Protein AF-A0AA37VAL2-F1 (afdb_monomer)

InterPro domains:
  IPR007527 Zinc finger, SWIM-type [PF04434] (64-97)
  IPR007527 Zinc finger, SWIM-type [PS50966] (55-99)

Nearest PDB structures (foldseek):
  1ei5-assembly1_A  TM=6.709E-01  e=1.777E+00  Brucella anthropi
  4yom-assembly1_A  TM=5.674E-01  e=4.229E+00  Mus musculus
  3v47-assembly1_D  TM=2.451E-01  e=4.229E+00  Salmonella enterica subsp. enterica serovar Dublin

Secondary structure (DSSP, 8-state):
---TTTTS--PPPPTT-----------TTTTT---HHHHHHHTT-EEEEEETTEEEEESSSS-EEEE---SS--EE-SHHHHHH-S--HHHHHHHHHHT-HHHHHHHHHHHHHHHHHHHHHHHHH------

Structure (mmCIF, N/CA/C/O backbone):
data_AF-A0AA37VAL2-F1
#
_entry.id   AF-A0AA37VAL2-F1
#
loop_
_atom_site.group_PDB
_atom_site.id
_atom_site.type_symbol
_atom_site.label_atom_id
_atom_site.label_alt_id
_atom_site.label_comp_id
_atom_site.label_asym_id
_atom_site.label_entity_id
_atom_site.label_seq_id
_atom_site.pdbx_PDB_ins_code
_atom_site.Cartn_x
_atom_site.Cartn_y
_atom_site.Cartn_z
_atom_site.occupancy
_atom_site.B_iso_or_equiv
_atom_site.auth_seq_id
_atom_site.auth_comp_id
_atom_site.auth_asym_id
_atom_site.auth_atom_id
_atom_site.pdbx_PDB_model_num
ATOM 1 N N . MET A 1 1 ? -0.138 -14.501 -26.456 1.00 39.62 1 MET A N 1
ATOM 2 C CA . MET A 1 1 ? 1.243 -13.981 -26.524 1.00 39.62 1 MET A CA 1
ATOM 3 C C . MET A 1 1 ? 1.723 -13.849 -25.088 1.00 39.62 1 MET A C 1
ATOM 5 O O . MET A 1 1 ? 1.091 -13.123 -24.339 1.00 39.62 1 MET A O 1
ATOM 9 N N . MET A 1 2 ? 2.697 -14.660 -24.666 1.00 33.19 2 MET A N 1
ATOM 10 C CA . MET A 1 2 ? 3.190 -14.695 -23.281 1.00 33.19 2 MET A CA 1
ATOM 11 C C . MET A 1 2 ? 4.237 -13.595 -23.064 1.00 33.19 2 MET A C 1
ATOM 13 O O . MET A 1 2 ? 5.170 -13.458 -23.852 1.00 33.19 2 MET A O 1
ATOM 17 N N . ASN A 1 3 ? 4.059 -12.798 -22.013 1.00 37.19 3 ASN A N 1
ATOM 18 C CA . ASN A 1 3 ? 4.840 -11.591 -21.749 1.00 37.19 3 ASN A CA 1
ATOM 19 C C . ASN A 1 3 ? 6.241 -11.989 -21.249 1.00 37.19 3 ASN A C 1
ATOM 21 O O . ASN A 1 3 ? 6.364 -12.723 -20.267 1.00 37.19 3 ASN A O 1
ATOM 25 N N . ALA A 1 4 ? 7.296 -11.480 -21.893 1.00 45.12 4 ALA A N 1
ATOM 26 C CA . ALA A 1 4 ? 8.704 -11.868 -21.712 1.00 45.12 4 ALA A CA 1
ATOM 27 C C . ALA A 1 4 ? 9.305 -11.661 -20.298 1.00 45.12 4 ALA A C 1
ATOM 29 O O . ALA A 1 4 ? 10.483 -11.929 -20.082 1.00 45.12 4 ALA A O 1
ATOM 30 N N . TRP A 1 5 ? 8.523 -11.209 -19.315 1.00 50.88 5 TRP A N 1
ATOM 31 C CA . TRP A 1 5 ? 8.967 -10.989 -17.932 1.00 50.88 5 TRP A CA 1
ATOM 32 C C . TRP A 1 5 ? 8.672 -12.171 -16.995 1.00 50.88 5 TRP A C 1
ATOM 34 O O . TRP A 1 5 ? 9.200 -12.208 -15.885 1.00 50.88 5 TRP A O 1
ATOM 44 N N . MET A 1 6 ? 7.877 -13.155 -17.442 1.00 48.03 6 MET A N 1
ATOM 45 C CA . MET A 1 6 ? 7.504 -14.347 -16.660 1.00 48.03 6 MET A CA 1
ATOM 46 C C . MET A 1 6 ? 8.615 -15.410 -16.559 1.00 48.03 6 MET A C 1
ATOM 48 O O . MET A 1 6 ? 8.458 -16.365 -15.809 1.00 48.03 6 MET A O 1
ATOM 52 N N . ASN A 1 7 ? 9.729 -15.259 -17.288 1.00 43.66 7 ASN A N 1
ATOM 53 C CA . ASN A 1 7 ? 10.746 -16.309 -17.451 1.00 43.66 7 ASN A CA 1
ATOM 54 C C . ASN A 1 7 ? 12.110 -15.974 -16.815 1.00 43.66 7 ASN A C 1
ATOM 56 O O . ASN A 1 7 ? 13.157 -16.376 -17.317 1.00 43.66 7 ASN A O 1
ATOM 60 N N . VAL A 1 8 ? 12.112 -15.213 -15.716 1.00 47.94 8 VAL A N 1
ATOM 61 C CA . VAL A 1 8 ? 13.325 -14.970 -14.916 1.00 47.94 8 VAL A CA 1
ATOM 62 C C . VAL A 1 8 ? 13.345 -15.980 -13.763 1.00 47.94 8 VAL A C 1
ATOM 64 O O . VAL A 1 8 ? 12.338 -16.071 -13.059 1.00 47.94 8 VAL A O 1
ATOM 67 N N . PRO A 1 9 ? 14.438 -16.739 -13.550 1.00 37.91 9 PRO A N 1
ATOM 68 C CA . PRO A 1 9 ? 14.498 -17.732 -12.483 1.00 37.91 9 PRO A CA 1
ATOM 69 C C . PRO A 1 9 ? 14.228 -17.085 -11.118 1.00 37.91 9 PRO A C 1
ATOM 71 O O . PRO A 1 9 ? 14.918 -16.155 -10.699 1.00 37.91 9 PRO A O 1
ATOM 74 N N . VAL A 1 10 ? 13.195 -17.587 -10.439 1.00 49.62 10 VAL A N 1
ATOM 75 C CA . VAL A 1 10 ? 12.811 -17.215 -9.073 1.00 49.62 10 VAL A CA 1
ATOM 76 C C . VAL A 1 10 ? 13.814 -17.865 -8.125 1.00 49.62 10 VAL A C 1
ATOM 78 O O . VAL A 1 10 ? 13.709 -19.052 -7.819 1.00 49.62 10 VAL A O 1
ATOM 81 N N . LEU A 1 11 ? 14.821 -17.111 -7.688 1.00 43.94 11 LEU A N 1
ATOM 82 C CA . LEU A 1 11 ? 15.683 -17.550 -6.593 1.00 43.94 11 LEU A CA 1
ATOM 83 C C . LEU A 1 11 ? 14.933 -17.352 -5.267 1.00 43.94 11 LEU A C 1
ATOM 85 O O . LEU A 1 11 ? 14.380 -16.270 -5.046 1.00 43.94 11 LEU A O 1
ATOM 89 N N . PRO A 1 12 ? 14.889 -18.364 -4.382 1.00 38.91 12 PRO A N 1
ATOM 90 C CA . PRO A 1 12 ? 14.235 -18.223 -3.090 1.00 38.91 12 PRO A CA 1
ATOM 91 C C . PRO A 1 12 ? 14.947 -17.151 -2.247 1.00 38.91 12 PRO A C 1
ATOM 93 O O . PRO A 1 12 ? 16.178 -17.056 -2.288 1.00 38.91 12 PRO A O 1
ATOM 96 N N . PRO A 1 13 ? 14.207 -16.342 -1.467 1.00 50.84 13 PRO A N 1
ATOM 97 C CA . PRO A 1 13 ? 14.823 -15.396 -0.550 1.00 50.84 13 PRO A CA 1
ATOM 98 C C . PRO A 1 13 ? 15.615 -16.153 0.523 1.00 50.84 13 PRO A C 1
ATOM 100 O O . PRO A 1 13 ? 15.100 -17.080 1.150 1.00 50.84 13 PRO A O 1
ATOM 103 N N . VAL A 1 14 ? 16.860 -15.739 0.761 1.00 47.88 14 VAL A N 1
ATOM 104 C CA . VAL A 1 14 ? 17.640 -16.185 1.922 1.00 47.88 14 VAL A CA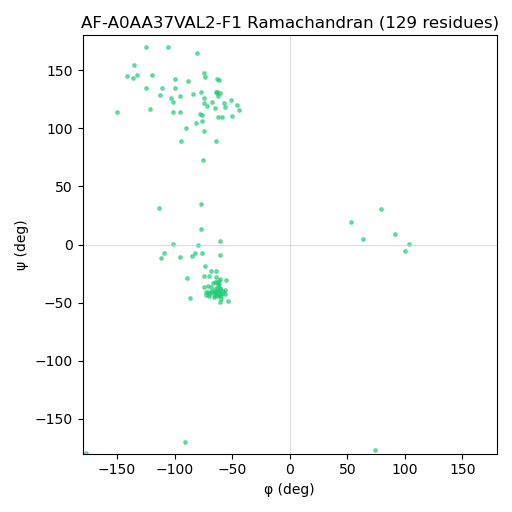 1
ATOM 105 C C . VAL A 1 14 ? 17.001 -15.625 3.203 1.00 47.88 14 VAL A C 1
ATOM 107 O O . VAL A 1 14 ? 16.833 -14.406 3.315 1.00 47.88 14 VAL A O 1
ATOM 110 N N . PRO A 1 15 ? 16.614 -16.472 4.176 1.00 40.22 15 PRO A N 1
ATOM 111 C CA . PRO A 1 15 ? 16.081 -16.000 5.449 1.00 40.22 15 PRO A CA 1
ATOM 112 C C . PRO A 1 15 ? 17.130 -15.171 6.203 1.00 40.22 15 PRO A C 1
ATOM 114 O O . PRO A 1 15 ? 18.246 -15.637 6.415 1.00 40.22 15 PRO A O 1
ATOM 117 N N . GLY A 1 16 ? 16.765 -13.961 6.636 1.00 41.00 16 GLY A N 1
ATOM 118 C CA . GLY A 1 16 ? 17.594 -13.136 7.528 1.00 41.00 16 GLY A CA 1
ATOM 119 C C . GLY A 1 16 ? 18.339 -11.969 6.876 1.00 41.00 16 GLY A C 1
ATOM 120 O O . GLY A 1 16 ? 19.019 -11.230 7.583 1.00 41.00 16 GLY A O 1
ATOM 121 N N . GLU A 1 17 ? 18.198 -11.747 5.567 1.00 40.88 17 GLU A N 1
ATOM 122 C CA . GLU A 1 17 ? 18.870 -10.631 4.900 1.00 40.88 17 GLU A CA 1
ATOM 123 C C . GLU A 1 1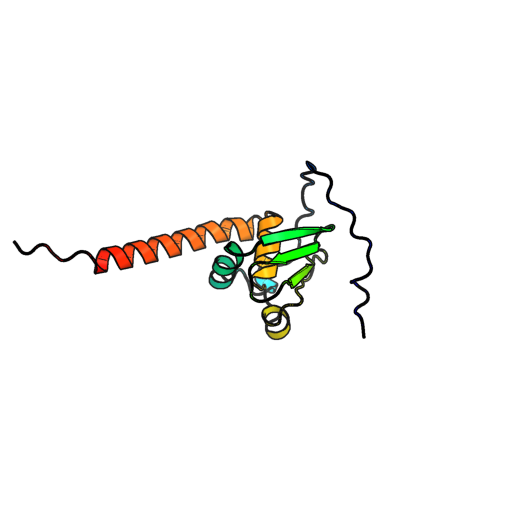7 ? 17.966 -9.390 4.808 1.00 40.88 17 GLU A C 1
ATOM 125 O O . GLU A 1 17 ? 17.250 -9.173 3.830 1.00 40.88 17 GLU A O 1
ATOM 130 N N . THR A 1 18 ? 18.005 -8.538 5.835 1.00 45.66 18 THR A N 1
ATOM 131 C CA . THR A 1 18 ? 17.463 -7.173 5.761 1.00 45.66 18 THR A CA 1
ATOM 132 C C . THR A 1 18 ? 18.430 -6.310 4.948 1.00 45.66 18 THR A C 1
ATOM 134 O O . THR A 1 18 ? 19.178 -5.499 5.491 1.00 45.66 18 THR A O 1
ATOM 137 N N . ARG A 1 19 ? 18.483 -6.508 3.627 1.00 48.19 19 ARG A N 1
ATOM 138 C CA . ARG A 1 19 ? 19.196 -5.570 2.751 1.00 48.19 19 ARG A CA 1
ATOM 139 C C . ARG A 1 19 ? 18.382 -4.287 2.675 1.00 48.19 19 ARG A C 1
ATOM 141 O O . ARG A 1 19 ? 17.232 -4.313 2.247 1.00 48.19 19 ARG A O 1
ATOM 148 N N . ALA A 1 20 ? 19.000 -3.191 3.113 1.00 41.25 20 ALA A N 1
ATOM 149 C CA . ALA A 1 20 ? 18.494 -1.843 2.921 1.00 41.25 20 ALA A CA 1
ATOM 150 C C . ALA A 1 20 ? 18.037 -1.689 1.468 1.00 41.25 20 ALA A C 1
ATOM 152 O O . ALA A 1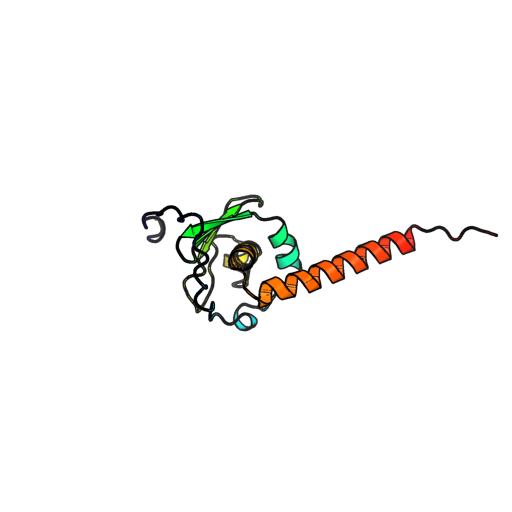 20 ? 18.804 -1.905 0.526 1.00 41.25 20 ALA A O 1
ATOM 153 N N . VAL A 1 21 ? 16.757 -1.388 1.312 1.00 46.00 21 VAL A N 1
ATOM 154 C CA . VAL A 1 21 ? 16.125 -1.214 0.013 1.00 46.00 21 VAL A CA 1
ATOM 155 C C . VAL A 1 21 ? 16.795 -0.014 -0.650 1.00 46.00 21 VAL A C 1
ATOM 157 O O . VAL A 1 21 ? 16.900 1.028 0.007 1.00 46.00 21 VAL A O 1
ATOM 160 N N . PRO A 1 22 ? 17.255 -0.097 -1.914 1.00 47.75 22 PRO A N 1
ATOM 161 C CA . PRO A 1 22 ? 17.531 1.121 -2.662 1.00 47.75 22 PRO A CA 1
ATOM 162 C C . PRO A 1 22 ? 16.279 1.982 -2.548 1.00 47.75 22 PRO A C 1
ATOM 164 O O . PRO A 1 22 ? 15.183 1.481 -2.807 1.00 47.75 22 PRO A O 1
ATOM 167 N N . ALA A 1 23 ? 16.435 3.220 -2.069 1.00 50.72 23 ALA A N 1
ATOM 168 C CA . ALA A 1 23 ? 15.329 4.152 -1.924 1.00 50.72 23 ALA A CA 1
ATOM 169 C C . ALA A 1 23 ? 14.491 4.051 -3.196 1.00 50.72 23 ALA A C 1
ATOM 171 O O . ALA A 1 23 ? 15.015 4.273 -4.287 1.00 50.72 23 ALA A O 1
ATOM 172 N N . LEU A 1 24 ? 13.245 3.595 -3.076 1.00 58.75 24 LEU A N 1
ATOM 173 C CA . LEU A 1 24 ? 12.343 3.493 -4.208 1.00 58.75 24 LEU A CA 1
ATOM 174 C C . LEU A 1 24 ? 12.108 4.927 -4.691 1.00 58.75 24 LEU A C 1
ATOM 176 O O . LEU A 1 24 ? 11.229 5.628 -4.190 1.00 58.75 24 LEU A O 1
ATOM 180 N N . MET A 1 25 ? 12.961 5.392 -5.608 1.00 58.38 25 MET A N 1
ATOM 181 C CA . MET A 1 25 ? 13.020 6.775 -6.087 1.00 58.38 25 MET A CA 1
ATOM 182 C C . MET A 1 25 ? 11.889 7.068 -7.082 1.00 58.38 25 MET A C 1
ATOM 184 O O . MET A 1 25 ? 12.095 7.822 -8.027 1.00 58.38 25 MET A O 1
ATOM 188 N N . PHE A 1 26 ? 10.708 6.473 -6.894 1.00 69.88 26 PHE A N 1
ATOM 189 C CA . PHE A 1 26 ? 9.529 6.880 -7.647 1.00 69.88 26 PHE A CA 1
ATOM 190 C C . PHE A 1 26 ? 8.805 8.004 -6.913 1.00 69.88 26 PHE A C 1
ATOM 192 O O . PHE A 1 26 ? 8.704 8.039 -5.675 1.00 69.88 26 PHE A O 1
ATOM 199 N N . ASP A 1 27 ? 8.324 8.948 -7.711 1.00 75.00 27 ASP A N 1
ATOM 200 C CA . ASP A 1 27 ? 7.555 10.083 -7.239 1.00 75.00 27 ASP A CA 1
ATOM 201 C C . ASP A 1 27 ? 6.131 9.619 -6.901 1.00 75.00 27 ASP A C 1
ATOM 203 O O . ASP A 1 27 ? 5.311 9.325 -7.772 1.00 75.00 27 ASP A O 1
ATOM 207 N N . LEU A 1 28 ? 5.851 9.532 -5.598 1.00 78.00 28 LEU A N 1
ATOM 208 C CA . LEU A 1 28 ? 4.545 9.146 -5.073 1.00 78.00 28 LEU A CA 1
ATOM 209 C C . LEU A 1 28 ? 3.455 10.141 -5.494 1.00 78.00 28 LEU A C 1
ATOM 211 O O . LEU A 1 28 ? 2.324 9.728 -5.730 1.00 78.00 28 LEU A O 1
ATOM 215 N N . ALA A 1 29 ? 3.783 11.434 -5.589 1.00 75.12 29 ALA A N 1
ATOM 216 C CA . ALA A 1 29 ? 2.837 12.461 -6.007 1.00 75.12 29 ALA A CA 1
ATOM 217 C C . ALA A 1 29 ? 2.511 12.316 -7.498 1.00 75.12 29 ALA A C 1
ATOM 219 O O . ALA A 1 29 ? 1.335 12.319 -7.861 1.00 75.12 29 ALA A O 1
ATOM 220 N N . ALA A 1 30 ? 3.524 12.090 -8.342 1.00 74.69 30 ALA A N 1
ATOM 221 C CA . ALA A 1 30 ? 3.315 11.805 -9.763 1.00 74.69 30 ALA A CA 1
ATOM 222 C C . ALA A 1 30 ? 2.506 10.515 -9.996 1.00 74.69 30 ALA A C 1
ATOM 224 O O . ALA A 1 30 ? 1.720 10.450 -10.935 1.00 74.69 30 ALA A O 1
ATOM 225 N N . ALA A 1 31 ? 2.625 9.519 -9.110 1.00 73.12 31 ALA A N 1
ATOM 226 C CA . ALA A 1 31 ? 1.860 8.267 -9.160 1.00 73.12 31 ALA A CA 1
ATOM 227 C C . ALA A 1 31 ? 0.395 8.384 -8.666 1.00 73.12 31 ALA A C 1
ATOM 229 O O . ALA A 1 31 ? -0.264 7.368 -8.415 1.00 73.12 31 ALA A O 1
ATOM 230 N N . GLY A 1 32 ? -0.118 9.610 -8.500 1.00 75.94 32 GLY A N 1
ATOM 231 C CA . GLY A 1 32 ? -1.482 9.889 -8.039 1.00 75.94 32 GLY A CA 1
ATOM 232 C C . GLY A 1 32 ? -1.622 10.063 -6.523 1.00 75.94 32 GLY A C 1
ATOM 233 O O . GLY A 1 32 ? -2.741 10.157 -6.021 1.00 75.94 32 GLY A O 1
ATOM 234 N N . GLY A 1 33 ? -0.510 10.129 -5.788 1.00 84.38 33 GLY A N 1
ATOM 235 C CA . GLY A 1 33 ? -0.498 10.293 -4.338 1.00 84.38 33 GLY A CA 1
ATOM 236 C C . GLY A 1 33 ? -0.893 9.031 -3.568 1.00 84.38 33 GLY A C 1
ATOM 237 O O . GLY A 1 33 ? -1.123 7.956 -4.124 1.00 84.38 33 GLY A O 1
ATOM 238 N N . LEU A 1 34 ? -0.949 9.163 -2.240 1.00 89.81 34 LEU A N 1
ATOM 239 C CA . LEU A 1 34 ? -1.352 8.077 -1.351 1.00 89.81 34 LEU A CA 1
ATOM 240 C C . LEU A 1 34 ? -2.865 8.106 -1.113 1.00 89.81 34 LEU A C 1
ATOM 242 O O . LEU A 1 34 ? -3.365 8.873 -0.292 1.00 89.81 34 LEU A O 1
ATOM 246 N N . ASP A 1 35 ? -3.587 7.242 -1.819 1.00 92.50 35 ASP A N 1
ATOM 247 C CA . ASP A 1 35 ? -5.015 7.009 -1.597 1.00 92.50 35 ASP A CA 1
ATOM 248 C C . ASP A 1 35 ? -5.216 6.147 -0.336 1.00 92.50 35 ASP A C 1
ATOM 250 O O . ASP A 1 35 ? -4.862 4.963 -0.302 1.00 92.50 35 ASP A O 1
ATOM 254 N N . LEU A 1 36 ? -5.774 6.754 0.716 1.00 94.56 36 LEU A N 1
ATOM 255 C CA . LEU A 1 36 ? -5.960 6.103 2.014 1.00 94.56 36 LEU A CA 1
ATOM 256 C C . LEU A 1 36 ? -7.027 5.001 1.998 1.00 94.56 36 LEU A C 1
ATOM 258 O O . LEU A 1 36 ? -6.903 4.052 2.767 1.00 94.56 36 LEU A O 1
ATOM 262 N N . ASP A 1 37 ? -8.019 5.071 1.110 1.00 94.38 37 ASP A N 1
ATOM 263 C CA . ASP A 1 37 ? -9.043 4.028 1.003 1.00 94.38 37 ASP A CA 1
ATOM 264 C C . ASP A 1 37 ? -8.453 2.786 0.319 1.00 94.38 37 ASP A C 1
ATOM 266 O O . ASP A 1 37 ? -8.727 1.643 0.698 1.00 94.38 37 ASP A O 1
ATOM 270 N N . ARG A 1 38 ? -7.568 2.984 -0.668 1.00 94.69 38 ARG A N 1
ATOM 271 C CA . ARG A 1 38 ? -6.785 1.882 -1.252 1.00 94.69 38 ARG A CA 1
ATOM 272 C C . ARG A 1 38 ? -5.766 1.324 -0.273 1.00 94.69 38 ARG A C 1
ATOM 274 O O . ARG A 1 38 ? -5.544 0.113 -0.288 1.00 94.69 38 ARG A O 1
ATOM 281 N N . LEU A 1 39 ? -5.159 2.177 0.552 1.00 96.25 39 LEU A N 1
ATOM 282 C CA . LEU A 1 39 ? -4.221 1.751 1.585 1.00 96.25 39 LEU A CA 1
ATOM 283 C C . LEU A 1 39 ? -4.913 0.903 2.651 1.00 96.25 39 LEU A C 1
ATOM 285 O O . LEU A 1 39 ? -4.393 -0.154 2.988 1.00 96.25 39 LEU A O 1
ATOM 289 N N . GLU A 1 40 ? -6.097 1.303 3.123 1.00 96.81 40 GLU A N 1
ATOM 290 C CA . GLU A 1 40 ? -6.909 0.505 4.053 1.00 96.81 40 GLU A CA 1
ATOM 291 C C . GLU A 1 40 ? -7.135 -0.909 3.498 1.00 96.81 40 GLU A C 1
ATOM 293 O O . GLU A 1 40 ? -6.823 -1.898 4.156 1.00 96.81 40 GLU A O 1
ATOM 298 N N . ARG A 1 41 ? -7.542 -1.015 2.228 1.00 95.81 41 ARG A N 1
ATOM 299 C CA . ARG A 1 41 ? -7.742 -2.306 1.545 1.00 95.81 41 ARG A CA 1
ATOM 300 C C . ARG A 1 41 ? -6.453 -3.084 1.290 1.00 95.81 41 ARG A C 1
ATOM 302 O O . ARG A 1 41 ? -6.511 -4.287 1.052 1.00 95.81 41 ARG A O 1
ATOM 309 N N . ALA A 1 42 ? -5.304 -2.415 1.256 1.00 96.50 42 ALA A N 1
ATOM 310 C CA . ALA A 1 42 ? -4.009 -3.062 1.085 1.00 96.50 42 ALA A CA 1
ATOM 311 C C . ALA A 1 42 ? -3.560 -3.792 2.357 1.00 96.50 42 ALA A C 1
ATOM 313 O O . ALA A 1 42 ? -2.837 -4.779 2.254 1.00 96.50 42 ALA A O 1
ATOM 314 N N . LEU A 1 43 ? -4.017 -3.348 3.536 1.00 96.38 43 LEU A N 1
ATOM 315 C CA . LEU A 1 43 ? -3.700 -3.979 4.824 1.00 96.38 43 LEU A CA 1
ATOM 316 C C . LEU A 1 43 ? -4.253 -5.407 4.945 1.00 96.38 43 LEU A C 1
ATOM 318 O O . LEU A 1 43 ? -3.734 -6.201 5.722 1.00 96.38 43 LEU A O 1
ATOM 322 N N . GLU A 1 44 ? -5.282 -5.742 4.166 1.00 95.88 44 GLU A N 1
ATOM 323 C CA . GLU A 1 44 ? -5.885 -7.080 4.112 1.00 95.88 44 GLU A CA 1
ATOM 324 C C . GLU A 1 44 ? -5.112 -8.050 3.202 1.00 95.88 44 GLU A C 1
ATOM 326 O O . GLU A 1 44 ? -5.436 -9.236 3.129 1.00 95.88 44 GLU A O 1
ATOM 331 N N . LEU A 1 45 ? -4.111 -7.559 2.466 1.00 97.31 45 LEU A N 1
ATOM 332 C CA . LEU A 1 45 ? -3.406 -8.332 1.452 1.00 97.31 45 LEU A CA 1
ATOM 333 C C . LEU A 1 45 ? -2.079 -8.880 1.972 1.00 97.31 45 LEU A C 1
ATOM 335 O O . LEU A 1 45 ? -1.317 -8.206 2.663 1.00 97.31 45 LEU A O 1
ATOM 339 N N . ALA A 1 46 ? -1.755 -10.097 1.548 1.00 96.25 46 ALA A N 1
ATOM 340 C CA . ALA A 1 46 ? -0.457 -10.707 1.796 1.00 96.25 46 ALA A CA 1
ATOM 341 C C . ALA A 1 46 ? 0.463 -10.465 0.594 1.00 96.25 46 ALA A C 1
ATOM 343 O O . ALA A 1 46 ? 0.208 -10.987 -0.491 1.00 96.25 46 ALA A O 1
ATOM 344 N N . ALA A 1 47 ? 1.537 -9.696 0.785 1.00 95.75 47 ALA A N 1
ATOM 345 C CA . ALA A 1 47 ? 2.572 -9.480 -0.224 1.00 95.75 47 ALA A CA 1
ATOM 346 C C . ALA A 1 47 ? 3.811 -10.338 0.072 1.00 95.75 47 ALA A C 1
ATOM 348 O O . ALA A 1 47 ? 4.526 -10.133 1.056 1.00 95.75 47 ALA A O 1
ATOM 349 N N . GLU A 1 48 ? 4.084 -11.297 -0.804 1.00 95.12 48 GLU A N 1
ATOM 350 C CA . GLU A 1 48 ? 5.224 -12.201 -0.722 1.00 95.12 48 GLU A CA 1
ATOM 351 C C . GLU A 1 48 ? 6.299 -11.773 -1.717 1.00 95.12 48 GLU A C 1
ATOM 353 O O . GLU A 1 48 ? 6.031 -11.624 -2.910 1.00 95.12 48 GLU A O 1
ATOM 358 N N . ARG A 1 49 ? 7.527 -11.576 -1.235 1.00 91.88 49 ARG A N 1
ATOM 359 C CA . ARG A 1 49 ? 8.658 -11.245 -2.102 1.00 91.88 49 ARG A CA 1
ATOM 360 C C . ARG A 1 49 ? 9.093 -12.495 -2.865 1.00 91.88 49 ARG A C 1
ATOM 362 O O . ARG A 1 49 ? 9.496 -13.474 -2.249 1.00 91.88 49 ARG A O 1
ATOM 369 N N . VAL A 1 50 ? 9.069 -12.420 -4.192 1.00 92.12 50 VAL A N 1
ATOM 370 C CA . VAL A 1 50 ? 9.513 -13.495 -5.104 1.00 92.12 50 VAL A CA 1
ATOM 371 C C . VAL A 1 50 ? 10.821 -13.155 -5.826 1.00 92.12 50 VAL A C 1
ATOM 373 O O . VAL A 1 50 ? 11.382 -13.976 -6.538 1.00 92.12 50 VAL A O 1
ATOM 376 N N . GLY A 1 51 ? 11.300 -11.922 -5.678 1.00 86.06 51 GLY A N 1
ATOM 377 C CA . GLY A 1 51 ? 12.538 -11.440 -6.270 1.00 86.06 51 GLY A CA 1
ATOM 378 C C . GLY A 1 51 ? 12.825 -10.009 -5.830 1.00 86.06 51 GLY A C 1
ATOM 379 O O . GLY A 1 51 ? 12.067 -9.409 -5.063 1.00 86.06 51 GLY A O 1
ATOM 380 N N . GLN A 1 52 ? 13.924 -9.440 -6.312 1.00 84.38 52 GLN A N 1
ATOM 381 C CA . GLN A 1 52 ? 14.285 -8.064 -5.982 1.00 84.38 52 GLN A CA 1
ATOM 382 C C . GLN A 1 52 ? 13.239 -7.094 -6.552 1.00 84.38 52 GLN A C 1
ATOM 384 O O . GLN A 1 52 ? 13.009 -7.070 -7.757 1.00 84.38 52 GLN A O 1
ATOM 389 N N . GLY A 1 53 ? 12.547 -6.359 -5.676 1.00 85.06 53 GLY A N 1
ATOM 390 C CA . GLY A 1 53 ? 11.427 -5.490 -6.058 1.00 85.06 53 GLY A CA 1
ATOM 391 C C . GLY A 1 53 ? 10.203 -6.213 -6.642 1.00 85.06 53 GLY A C 1
ATOM 392 O O . GLY A 1 53 ? 9.263 -5.546 -7.053 1.00 85.06 53 GLY A O 1
ATOM 393 N N . ARG A 1 54 ? 10.169 -7.553 -6.679 1.00 90.62 54 ARG A N 1
ATOM 394 C CA . ARG A 1 54 ? 9.069 -8.328 -7.274 1.00 90.62 54 ARG A CA 1
ATOM 395 C C . ARG A 1 54 ? 8.268 -9.068 -6.222 1.00 90.62 54 ARG A C 1
ATOM 397 O O . ARG A 1 54 ? 8.831 -9.748 -5.358 1.00 90.62 54 ARG A O 1
ATOM 404 N N . TYR A 1 55 ? 6.951 -8.981 -6.345 1.00 94.00 55 TYR A N 1
ATOM 405 C CA . TYR A 1 55 ? 6.021 -9.490 -5.352 1.00 94.00 55 TYR A CA 1
ATOM 406 C C . TYR A 1 55 ? 4.861 -10.248 -5.975 1.00 94.00 55 TYR A C 1
ATOM 408 O O . TYR A 1 55 ? 4.317 -9.859 -7.009 1.00 94.00 55 TYR A O 1
ATOM 416 N N . ARG A 1 56 ? 4.450 -11.302 -5.275 1.00 96.25 56 ARG A N 1
ATOM 417 C CA . ARG A 1 56 ? 3.168 -11.973 -5.455 1.00 96.25 56 ARG A CA 1
ATOM 418 C C . ARG A 1 56 ? 2.229 -11.503 -4.351 1.00 96.25 56 ARG A C 1
ATOM 420 O O . ARG A 1 56 ? 2.550 -11.658 -3.174 1.00 96.25 56 ARG A O 1
ATOM 427 N N . VAL A 1 57 ? 1.084 -10.937 -4.715 1.00 96.81 57 VAL A N 1
ATOM 428 C CA . VAL A 1 57 ? 0.108 -10.388 -3.766 1.00 96.81 57 VAL A CA 1
ATOM 429 C C . VAL A 1 57 ? -1.172 -11.221 -3.773 1.00 96.81 57 VAL A C 1
ATOM 431 O O . VAL A 1 57 ? -1.747 -11.475 -4.831 1.00 96.81 57 VAL A O 1
ATOM 434 N N . LYS A 1 58 ? -1.617 -11.639 -2.584 1.00 95.44 58 LYS A N 1
ATOM 435 C CA . LYS A 1 58 ? -2.799 -12.486 -2.341 1.00 95.44 58 LYS A CA 1
ATOM 436 C C . LYS A 1 58 ? -3.772 -11.823 -1.360 1.00 95.44 58 LYS A C 1
ATOM 438 O O . LYS A 1 58 ? -3.429 -10.828 -0.729 1.00 95.44 58 LYS A O 1
ATOM 443 N N . GLY A 1 59 ? -4.970 -12.393 -1.210 1.00 90.50 59 GLY A N 1
ATOM 444 C CA . GLY A 1 59 ? -6.029 -11.896 -0.310 1.00 90.50 59 GLY A CA 1
ATOM 445 C C . GLY A 1 59 ? -7.128 -11.090 -1.014 1.00 90.50 59 GLY A C 1
ATOM 446 O O . GLY A 1 59 ? -8.127 -10.733 -0.401 1.00 90.50 59 GLY A O 1
ATOM 447 N N . GLY A 1 60 ? -6.972 -10.824 -2.315 1.00 87.75 60 GLY A N 1
ATOM 448 C CA . GLY A 1 60 ? -8.040 -10.322 -3.181 1.00 87.75 60 GLY A CA 1
ATOM 449 C C . GLY A 1 60 ? -8.830 -11.448 -3.858 1.00 87.75 60 GLY A C 1
ATOM 450 O O . GLY A 1 60 ? -8.639 -12.623 -3.563 1.00 87.75 60 GLY A O 1
ATOM 451 N N . ALA A 1 61 ? -9.686 -11.082 -4.819 1.00 87.62 61 ALA A N 1
ATOM 452 C CA . ALA A 1 61 ? -10.409 -12.048 -5.654 1.00 87.62 61 ALA A CA 1
ATOM 453 C C . ALA A 1 61 ? -9.466 -12.901 -6.524 1.00 87.62 61 ALA A C 1
ATOM 455 O O . ALA A 1 61 ? -9.747 -14.067 -6.789 1.00 87.62 61 ALA A O 1
ATOM 456 N N . HIS A 1 62 ? -8.344 -12.313 -6.946 1.00 90.38 62 HIS A N 1
ATOM 457 C CA . HIS A 1 62 ? -7.302 -12.966 -7.727 1.00 90.38 62 HIS A CA 1
ATOM 458 C C . HIS A 1 62 ? -5.926 -12.614 -7.162 1.00 90.38 62 HIS A C 1
ATOM 460 O O . HIS A 1 62 ? -5.751 -11.577 -6.514 1.00 90.38 62 HIS A O 1
ATOM 466 N N . GLU A 1 63 ? -4.959 -13.498 -7.401 1.00 95.06 63 GLU A N 1
ATOM 467 C CA . GLU A 1 63 ? -3.553 -13.201 -7.145 1.00 95.06 63 GLU A CA 1
ATOM 468 C C . GLU A 1 63 ? -3.029 -12.234 -8.207 1.00 95.06 63 GLU A C 1
ATOM 470 O O . GLU A 1 63 ? -3.408 -12.322 -9.376 1.00 95.06 63 GLU A O 1
ATOM 475 N N . HIS A 1 64 ? -2.151 -11.328 -7.788 1.00 96.06 64 HIS A N 1
ATOM 476 C CA . HIS A 1 64 ? -1.595 -10.291 -8.649 1.00 96.06 64 HIS A CA 1
ATOM 477 C C . HIS A 1 64 ? -0.082 -10.200 -8.508 1.00 96.06 64 HIS A C 1
ATOM 479 O O . HIS A 1 64 ? 0.470 -10.370 -7.416 1.00 96.06 64 HIS A O 1
ATOM 485 N N . TRP A 1 65 ? 0.583 -9.889 -9.615 1.00 95.06 65 TRP A N 1
ATOM 486 C CA . TRP A 1 65 ? 2.025 -9.685 -9.654 1.00 95.06 65 TRP A CA 1
ATOM 487 C C . TRP A 1 65 ? 2.346 -8.198 -9.632 1.00 95.06 65 TRP A C 1
ATOM 489 O O . TRP A 1 65 ? 1.723 -7.396 -10.333 1.00 95.06 65 TRP A O 1
ATOM 499 N N . VAL A 1 66 ? 3.323 -7.832 -8.805 1.00 93.50 66 VAL A N 1
ATOM 500 C CA . VAL A 1 66 ? 3.776 -6.453 -8.628 1.00 93.50 66 VAL A CA 1
ATOM 501 C C . VAL A 1 66 ? 5.272 -6.371 -8.883 1.00 93.50 66 VAL A C 1
ATOM 503 O O . VAL A 1 66 ? 6.044 -7.183 -8.369 1.00 93.50 66 VAL A O 1
ATOM 506 N N . ASP A 1 67 ? 5.670 -5.363 -9.651 1.00 90.69 67 ASP A N 1
ATOM 507 C CA . ASP A 1 67 ? 7.064 -5.018 -9.898 1.00 90.69 67 ASP A CA 1
ATOM 508 C C . ASP A 1 67 ? 7.322 -3.570 -9.443 1.00 90.69 67 ASP A C 1
ATOM 510 O O . ASP A 1 67 ? 6.725 -2.621 -9.956 1.00 90.69 67 ASP A O 1
ATOM 514 N N . LEU A 1 68 ? 8.189 -3.421 -8.442 1.00 87.44 68 LEU A N 1
ATOM 515 C CA . LEU A 1 68 ? 8.667 -2.159 -7.874 1.00 87.44 68 LEU A CA 1
ATOM 516 C C . LEU A 1 68 ? 10.069 -1.782 -8.388 1.00 87.44 68 LEU A C 1
ATOM 518 O O . LEU A 1 68 ? 10.619 -0.772 -7.962 1.00 87.44 68 LEU A O 1
ATOM 522 N N . TRP A 1 69 ? 10.678 -2.589 -9.266 1.00 74.12 69 TRP A N 1
ATOM 523 C CA . TRP A 1 69 ? 12.068 -2.432 -9.704 1.00 74.12 69 TRP A CA 1
ATOM 524 C C . TRP A 1 69 ? 12.318 -1.131 -10.461 1.00 74.12 69 TRP A C 1
ATOM 526 O O . TRP A 1 69 ? 13.353 -0.488 -10.283 1.00 74.12 69 TRP A O 1
ATOM 536 N N . SER A 1 70 ? 11.390 -0.728 -11.331 1.00 62.72 70 SER A N 1
ATOM 537 C CA . SER A 1 70 ? 11.575 0.512 -12.077 1.00 62.72 70 SER A CA 1
ATOM 538 C C . SER A 1 70 ?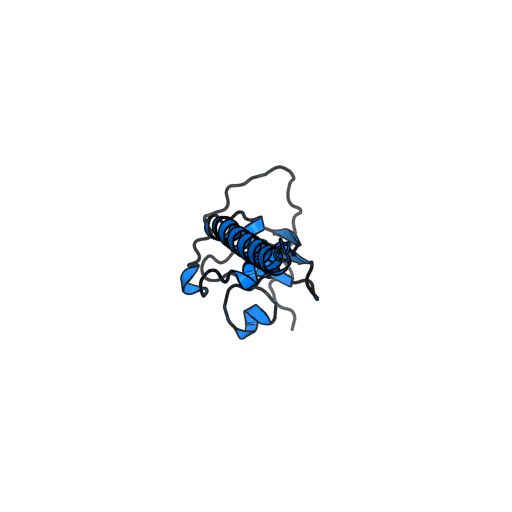 11.259 1.697 -11.168 1.00 62.72 70 SER A C 1
ATOM 540 O O . SER A 1 70 ? 10.107 1.919 -10.801 1.00 62.72 70 SER A O 1
ATOM 542 N N . ALA A 1 71 ? 12.288 2.480 -10.839 1.00 52.78 71 ALA A N 1
ATOM 543 C CA . ALA A 1 71 ? 12.162 3.696 -10.040 1.00 52.78 71 ALA A CA 1
ATOM 544 C C . ALA A 1 71 ? 11.254 4.763 -10.682 1.00 52.78 71 ALA A C 1
ATOM 546 O O . ALA A 1 71 ? 10.943 5.748 -10.037 1.00 52.78 71 ALA A O 1
ATOM 547 N N . ALA A 1 72 ? 10.820 4.597 -11.936 1.00 60.31 72 ALA A N 1
ATOM 548 C CA . ALA A 1 72 ? 9.921 5.545 -12.582 1.00 60.31 72 ALA A CA 1
ATOM 549 C C . ALA A 1 72 ? 8.442 5.254 -12.290 1.00 60.31 72 ALA A C 1
ATOM 551 O O . ALA A 1 72 ? 7.711 6.189 -11.991 1.00 60.31 72 ALA A O 1
ATOM 552 N N . HIS A 1 73 ? 7.988 3.999 -12.395 1.00 73.69 73 HIS A N 1
ATOM 553 C CA . HIS A 1 73 ? 6.575 3.643 -12.219 1.00 73.69 73 HIS A CA 1
ATOM 554 C C . HIS A 1 73 ? 6.434 2.213 -11.671 1.00 73.69 73 HIS A C 1
ATOM 556 O O . HIS A 1 73 ? 6.759 1.261 -12.391 1.00 73.69 73 HIS A O 1
ATOM 562 N N . PRO A 1 74 ? 5.931 2.018 -10.438 1.00 87.75 74 PRO A N 1
ATOM 563 C CA . PRO A 1 74 ? 5.570 0.685 -9.967 1.00 87.75 74 PRO A CA 1
ATOM 564 C C . PRO A 1 74 ? 4.460 0.105 -10.851 1.00 87.75 74 PRO A C 1
ATOM 566 O O . PRO A 1 74 ? 3.551 0.826 -11.265 1.00 87.75 74 PRO A O 1
ATOM 569 N N . ARG A 1 75 ? 4.523 -1.199 -11.142 1.00 89.69 75 ARG A N 1
ATOM 570 C CA . ARG A 1 75 ? 3.559 -1.881 -12.016 1.00 89.69 75 ARG A CA 1
ATOM 571 C C . ARG A 1 75 ? 2.825 -3.000 -11.303 1.00 89.69 75 ARG A C 1
ATOM 573 O O . ARG A 1 75 ? 3.395 -3.713 -10.482 1.00 89.69 75 ARG A O 1
ATOM 580 N N . CYS A 1 76 ? 1.563 -3.178 -11.673 1.00 92.56 76 CYS A N 1
ATOM 581 C CA . CYS A 1 76 ? 0.736 -4.303 -11.260 1.00 92.56 76 CYS A CA 1
ATOM 582 C C . CYS A 1 76 ? -0.140 -4.775 -12.422 1.00 92.56 76 CYS A C 1
ATOM 584 O O . CYS A 1 76 ? -0.618 -3.963 -13.207 1.00 92.56 76 CYS A O 1
ATOM 586 N N . ASP A 1 77 ? -0.377 -6.079 -12.515 1.00 93.94 77 ASP A N 1
ATOM 587 C CA . ASP A 1 77 ? -1.235 -6.681 -13.542 1.00 93.94 77 ASP A CA 1
ATOM 588 C C . ASP A 1 77 ? -2.746 -6.566 -13.253 1.00 93.94 77 ASP A C 1
ATOM 590 O O . ASP A 1 77 ? -3.570 -7.031 -14.040 1.00 93.94 77 ASP A O 1
ATOM 594 N N . CYS A 1 78 ? -3.142 -5.953 -12.134 1.00 93.62 78 CYS A N 1
ATOM 595 C CA . CYS A 1 78 ? -4.550 -5.808 -11.787 1.00 93.62 78 CYS A CA 1
ATOM 596 C C . CYS A 1 78 ? -5.255 -4.736 -12.631 1.00 93.62 78 CYS A C 1
ATOM 598 O O . CYS A 1 78 ? -4.685 -3.692 -12.954 1.00 93.62 78 CYS A O 1
ATOM 600 N N . GLY A 1 79 ? -6.547 -4.947 -12.904 1.00 90.44 79 GLY A N 1
ATOM 601 C CA . GLY A 1 79 ? -7.351 -4.002 -13.685 1.00 90.44 79 GLY A CA 1
ATOM 602 C C . GLY A 1 79 ? -7.362 -2.581 -13.110 1.00 90.44 79 GLY A C 1
ATOM 603 O O . GLY A 1 79 ? -7.262 -1.624 -13.864 1.00 90.44 79 GLY A O 1
ATOM 604 N N . ASP A 1 80 ? -7.416 -2.421 -11.783 1.00 89.94 80 ASP A N 1
ATOM 605 C CA . ASP A 1 80 ? -7.409 -1.096 -11.134 1.00 89.94 80 ASP A CA 1
ATOM 606 C C . ASP A 1 80 ? -6.190 -0.250 -11.539 1.00 89.94 80 ASP A C 1
ATOM 608 O O . ASP A 1 80 ? -6.325 0.930 -11.856 1.00 89.94 80 ASP A O 1
ATOM 612 N N . HIS A 1 81 ? -5.010 -0.871 -11.600 1.00 89.88 81 HIS A N 1
ATOM 613 C CA . HIS A 1 81 ? -3.798 -0.195 -12.049 1.00 89.88 81 HIS A CA 1
ATOM 614 C C . HIS A 1 81 ? -3.800 0.042 -13.563 1.00 89.88 81 HIS A C 1
ATOM 616 O O . HIS A 1 81 ? -3.472 1.140 -14.000 1.00 89.88 81 HIS A O 1
ATOM 622 N N . LEU A 1 82 ? -4.216 -0.954 -14.353 1.00 87.69 82 LEU A N 1
ATOM 623 C CA . LEU A 1 82 ? -4.244 -0.857 -15.817 1.00 87.69 82 LEU A CA 1
ATOM 624 C C . LEU A 1 82 ? -5.179 0.248 -16.334 1.00 87.69 82 LEU A C 1
ATOM 626 O O . LEU A 1 82 ? -4.881 0.854 -17.354 1.00 87.69 82 LEU A O 1
ATOM 630 N N . TRP A 1 83 ? -6.296 0.511 -15.648 1.00 85.69 83 TRP A N 1
ATOM 631 C CA . TRP A 1 83 ? -7.280 1.512 -16.080 1.00 85.69 83 TRP A CA 1
ATOM 632 C C . TRP A 1 83 ? -7.020 2.921 -15.546 1.00 85.69 83 TRP A C 1
ATOM 634 O O . TRP A 1 83 ? -7.459 3.887 -16.163 1.00 85.69 83 TRP A O 1
ATOM 644 N N . ARG A 1 84 ? -6.395 3.052 -14.371 1.00 78.69 84 ARG A N 1
ATOM 645 C CA . ARG A 1 84 ? -6.261 4.346 -13.679 1.00 78.69 84 ARG A CA 1
ATOM 646 C C . ARG A 1 84 ? -4.836 4.875 -13.622 1.00 78.69 84 ARG A C 1
ATOM 648 O O . ARG A 1 84 ? -4.661 6.002 -13.179 1.00 78.69 84 ARG A O 1
ATOM 655 N N . GLU A 1 85 ? -3.846 4.051 -13.967 1.00 72.00 85 GLU A N 1
ATOM 656 C CA . GLU A 1 85 ? -2.409 4.368 -13.906 1.00 72.00 85 GLU A CA 1
ATOM 657 C C . GLU A 1 85 ? -1.928 4.890 -12.535 1.00 72.00 85 GLU A C 1
ATOM 659 O O . GLU A 1 85 ? -0.854 5.465 -12.405 1.00 72.00 85 GLU A O 1
ATOM 664 N N . ALA A 1 86 ? -2.703 4.635 -11.479 1.00 81.75 86 ALA A N 1
ATOM 665 C CA . ALA A 1 86 ? -2.422 5.051 -10.111 1.00 81.75 86 ALA A CA 1
ATOM 666 C C . ALA A 1 86 ? -1.967 3.864 -9.251 1.00 81.75 86 ALA A C 1
ATOM 668 O O . ALA A 1 86 ? -2.098 2.691 -9.631 1.00 81.75 86 ALA A O 1
ATOM 669 N N . LEU A 1 87 ? -1.482 4.157 -8.044 1.00 90.44 87 LEU A N 1
ATOM 670 C CA . LEU A 1 87 ? -1.139 3.134 -7.056 1.00 90.44 87 LEU A CA 1
ATOM 671 C C . LEU A 1 87 ? -2.390 2.335 -6.672 1.00 90.44 87 LEU A C 1
ATOM 673 O O . LEU A 1 87 ? -3.319 2.834 -6.035 1.00 90.44 87 LEU A O 1
ATOM 677 N N . CYS A 1 88 ? -2.439 1.075 -7.095 1.00 93.81 88 CYS A N 1
ATOM 678 C CA . CYS A 1 88 ? -3.482 0.149 -6.672 1.00 93.81 88 CYS A CA 1
ATOM 679 C C . CYS A 1 88 ? -3.153 -0.429 -5.288 1.00 93.81 88 CYS A C 1
ATOM 681 O O . CYS A 1 88 ? -2.004 -0.407 -4.836 1.00 93.81 88 CYS A O 1
ATOM 683 N N . LYS A 1 89 ? -4.146 -1.046 -4.643 1.00 95.38 89 LYS A N 1
ATOM 684 C CA . LYS A 1 89 ? -3.961 -1.711 -3.341 1.00 95.38 89 LYS A CA 1
ATOM 685 C C . LYS A 1 89 ? -2.843 -2.770 -3.331 1.00 95.38 89 LYS A C 1
ATOM 687 O O . LYS A 1 89 ? -2.195 -2.949 -2.309 1.00 95.38 89 LYS A O 1
ATOM 692 N N . HIS A 1 90 ? -2.571 -3.448 -4.452 1.00 96.62 90 HIS A N 1
ATOM 693 C CA . HIS A 1 90 ? -1.510 -4.463 -4.524 1.00 96.62 90 HIS A CA 1
ATOM 694 C C . HIS A 1 90 ? -0.113 -3.834 -4.508 1.00 96.62 90 HIS A C 1
ATOM 696 O O . HIS A 1 90 ? 0.773 -4.329 -3.815 1.00 96.62 90 HIS A O 1
ATOM 702 N N . ILE A 1 91 ? 0.070 -2.716 -5.222 1.00 94.19 91 ILE A N 1
ATOM 703 C CA . ILE A 1 91 ? 1.314 -1.936 -5.178 1.00 94.19 91 ILE A CA 1
ATOM 704 C C . ILE A 1 91 ? 1.536 -1.415 -3.757 1.00 94.19 91 ILE A C 1
ATOM 706 O O . ILE A 1 91 ? 2.629 -1.560 -3.221 1.00 94.19 91 ILE A O 1
ATOM 710 N N . LEU A 1 92 ? 0.491 -0.889 -3.110 1.00 94.88 92 LEU A N 1
ATOM 711 C CA . LEU A 1 92 ? 0.571 -0.429 -1.721 1.00 94.88 92 LEU A CA 1
ATOM 712 C C . LEU A 1 92 ? 0.929 -1.564 -0.749 1.00 94.88 92 LEU A C 1
ATOM 714 O O . LEU A 1 92 ? 1.768 -1.363 0.122 1.00 94.88 92 LEU A O 1
ATOM 718 N N . ALA A 1 93 ? 0.375 -2.767 -0.925 1.00 96.62 93 ALA A N 1
ATOM 719 C CA . ALA A 1 93 ? 0.732 -3.931 -0.111 1.00 96.62 93 ALA A CA 1
ATOM 720 C C . ALA A 1 93 ? 2.209 -4.333 -0.286 1.00 96.62 93 ALA A C 1
ATOM 722 O O . ALA A 1 93 ? 2.896 -4.638 0.690 1.00 96.62 93 ALA A O 1
ATOM 723 N N . ALA A 1 94 ? 2.723 -4.290 -1.518 1.00 94.94 94 ALA A N 1
ATOM 724 C CA . ALA A 1 94 ? 4.135 -4.542 -1.792 1.00 94.94 94 ALA A CA 1
ATOM 725 C C . ALA A 1 94 ? 5.045 -3.463 -1.176 1.00 94.94 94 ALA A C 1
ATOM 727 O O . ALA A 1 94 ? 6.048 -3.798 -0.552 1.00 94.94 94 ALA A O 1
ATOM 728 N N . LEU A 1 95 ? 4.667 -2.183 -1.271 1.00 92.56 95 LEU A N 1
ATOM 729 C CA . LEU A 1 95 ? 5.396 -1.065 -0.659 1.00 92.56 95 LEU A CA 1
ATOM 730 C C . LEU A 1 95 ? 5.397 -1.129 0.873 1.00 92.56 95 LEU A C 1
ATOM 732 O O . LEU A 1 95 ? 6.420 -0.856 1.494 1.00 92.56 95 LEU A O 1
ATOM 736 N N . LEU A 1 96 ? 4.284 -1.541 1.488 1.00 93.81 96 LEU A N 1
ATOM 737 C CA . LEU A 1 96 ? 4.222 -1.825 2.925 1.00 93.81 96 LEU A CA 1
ATOM 738 C C . LEU A 1 96 ? 5.187 -2.943 3.310 1.00 93.81 96 LEU A C 1
ATOM 740 O O . LEU A 1 96 ? 5.889 -2.836 4.312 1.00 93.81 96 LEU A O 1
ATOM 744 N N . ARG A 1 97 ? 5.252 -4.007 2.503 1.00 93.12 97 ARG A N 1
ATOM 745 C CA . ARG A 1 97 ? 6.179 -5.117 2.735 1.00 93.12 97 ARG A CA 1
ATOM 746 C C . ARG A 1 97 ? 7.642 -4.710 2.567 1.00 93.12 97 ARG A C 1
ATOM 748 O O . ARG A 1 97 ? 8.499 -5.268 3.246 1.00 93.12 97 ARG A O 1
ATOM 755 N N . GLU A 1 98 ? 7.917 -3.779 1.663 1.00 89.44 98 GLU A N 1
ATOM 756 C CA . GLU A 1 98 ? 9.231 -3.157 1.472 1.00 89.44 98 GLU A CA 1
ATOM 757 C C . GLU A 1 98 ? 9.573 -2.153 2.591 1.00 89.44 98 GLU A C 1
ATOM 759 O O . GLU A 1 98 ? 10.738 -1.841 2.812 1.00 89.44 98 GLU A O 1
ATOM 764 N N . GLY A 1 99 ? 8.572 -1.679 3.337 1.00 89.81 99 GLY A N 1
ATOM 765 C CA . GLY A 1 99 ? 8.753 -0.708 4.412 1.00 89.81 99 GLY A CA 1
ATOM 766 C C . GLY A 1 99 ? 8.913 0.729 3.916 1.00 89.81 99 GLY A C 1
ATOM 767 O O . GLY A 1 99 ? 9.608 1.508 4.565 1.00 89.81 99 GLY A O 1
ATOM 768 N N . ASP A 1 100 ? 8.293 1.098 2.784 1.00 88.94 100 ASP A N 1
ATOM 769 C CA . ASP A 1 100 ? 8.339 2.482 2.292 1.00 88.94 100 ASP A CA 1
ATOM 770 C C . ASP A 1 100 ? 7.812 3.440 3.381 1.00 88.94 100 ASP A C 1
ATOM 772 O O . ASP A 1 100 ? 6.642 3.343 3.775 1.00 88.94 100 ASP A O 1
ATOM 776 N N . PRO A 1 101 ? 8.639 4.379 3.878 1.00 89.06 101 PRO A N 1
ATOM 777 C CA . PRO A 1 101 ? 8.301 5.177 5.051 1.00 89.06 101 PRO A CA 1
ATOM 778 C C . PRO A 1 101 ? 7.078 6.070 4.825 1.00 89.06 101 PRO A C 1
ATOM 780 O O . PRO A 1 101 ? 6.343 6.351 5.770 1.00 89.06 101 PRO A O 1
ATOM 783 N N . ARG A 1 102 ? 6.820 6.487 3.578 1.00 89.94 102 ARG A N 1
ATOM 784 C CA . ARG A 1 102 ? 5.665 7.326 3.226 1.00 89.94 102 ARG A CA 1
ATOM 785 C C . ARG A 1 102 ? 4.375 6.518 3.340 1.00 89.94 102 ARG A C 1
ATOM 787 O O . ARG A 1 102 ? 3.391 6.997 3.899 1.00 89.94 102 ARG A O 1
ATOM 794 N N . VAL A 1 103 ? 4.394 5.275 2.858 1.00 92.12 103 VAL A N 1
ATOM 795 C CA . VAL A 1 103 ? 3.244 4.363 2.933 1.00 92.12 103 VAL A CA 1
ATOM 796 C C . VAL A 1 103 ? 3.007 3.906 4.374 1.00 92.12 103 VAL A C 1
ATOM 798 O O . VAL A 1 103 ? 1.866 3.912 4.832 1.00 92.12 103 VAL A O 1
ATOM 801 N N . VAL A 1 104 ? 4.074 3.600 5.122 1.00 93.81 104 VAL A N 1
ATOM 802 C CA . VAL A 1 104 ? 3.999 3.272 6.557 1.00 93.81 104 VAL A CA 1
ATOM 803 C C . VAL A 1 104 ? 3.406 4.433 7.362 1.00 93.81 104 VAL A C 1
ATOM 805 O O . VAL A 1 104 ? 2.512 4.210 8.177 1.00 93.81 104 VAL A O 1
ATOM 808 N N . ALA A 1 105 ? 3.822 5.677 7.104 1.00 92.06 105 ALA A N 1
ATOM 809 C CA . ALA A 1 105 ? 3.225 6.852 7.742 1.00 92.06 105 ALA A CA 1
ATOM 810 C C . ALA A 1 105 ? 1.722 6.985 7.427 1.00 92.06 105 ALA A C 1
ATOM 812 O O . ALA A 1 105 ? 0.925 7.303 8.314 1.00 92.06 105 ALA A O 1
ATOM 813 N N . GLY A 1 106 ? 1.313 6.668 6.194 1.00 95.19 106 GLY A N 1
ATOM 814 C CA . GLY A 1 106 ? -0.094 6.637 5.792 1.00 95.19 106 GLY A CA 1
ATOM 815 C C . GLY A 1 106 ? -0.951 5.643 6.579 1.00 95.19 106 GLY A C 1
ATOM 816 O O . GLY A 1 106 ? -2.124 5.917 6.828 1.00 95.19 106 GLY A O 1
ATOM 817 N N . VAL A 1 107 ? -0.382 4.531 7.060 1.00 97.00 107 VAL A N 1
ATOM 818 C CA . VAL A 1 107 ? -1.112 3.579 7.921 1.00 97.00 107 VAL A CA 1
ATOM 819 C C . VAL A 1 107 ? -1.583 4.257 9.207 1.00 97.00 107 VAL A C 1
ATOM 821 O O . VAL A 1 107 ? -2.705 4.021 9.653 1.00 97.00 107 VAL A O 1
ATOM 824 N N . GLY A 1 108 ? -0.775 5.156 9.778 1.00 95.75 108 GLY A N 1
ATOM 825 C CA . GLY A 1 108 ? -1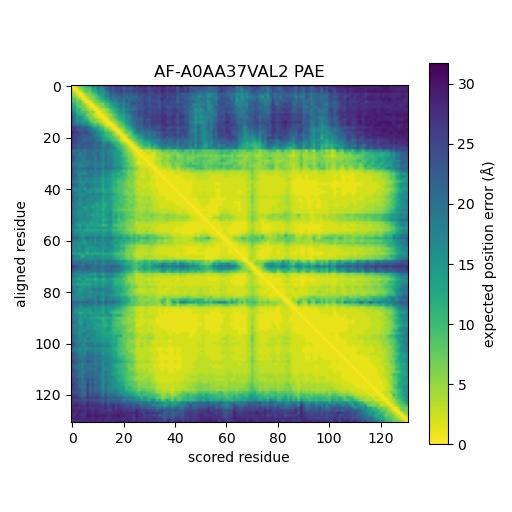.175 5.950 10.941 1.00 95.75 108 GLY A CA 1
ATOM 826 C C . GLY A 1 108 ? -2.435 6.783 10.677 1.00 95.75 108 GLY A C 1
ATOM 827 O O . GLY A 1 108 ? -3.330 6.831 11.522 1.00 95.75 108 GLY A O 1
ATOM 828 N N . GLN A 1 109 ? -2.547 7.361 9.478 1.00 95.69 109 GLN A N 1
ATOM 829 C CA . GLN A 1 109 ? -3.717 8.138 9.057 1.00 95.69 109 GLN A CA 1
ATOM 830 C C . GLN A 1 109 ? -4.958 7.251 8.872 1.00 95.69 109 GLN A C 1
ATOM 832 O O . GLN A 1 109 ? -6.047 7.622 9.311 1.00 95.69 109 GLN A O 1
ATOM 837 N N . VAL A 1 110 ? -4.804 6.052 8.295 1.00 96.69 110 VAL A N 1
ATOM 838 C CA . VAL A 1 110 ? -5.895 5.060 8.204 1.00 96.69 110 VAL A CA 1
ATOM 839 C C . VAL A 1 110 ? -6.395 4.681 9.601 1.00 96.69 110 VAL A C 1
ATOM 841 O O . VAL A 1 110 ? -7.595 4.717 9.867 1.00 96.69 110 VAL A O 1
ATOM 844 N N . MET A 1 111 ? -5.485 4.389 10.534 1.00 97.12 111 MET A N 1
ATOM 845 C CA . MET A 1 111 ? -5.854 4.027 11.907 1.00 97.12 111 MET A CA 1
ATOM 846 C C . MET A 1 111 ? -6.571 5.164 12.640 1.00 97.12 111 MET A C 1
ATOM 848 O O . MET A 1 111 ? -7.510 4.910 13.397 1.00 97.12 111 MET A O 1
ATOM 852 N N . GLN A 1 112 ? -6.168 6.415 12.408 1.00 96.44 112 GLN A N 1
ATOM 853 C CA . GLN A 1 112 ? -6.871 7.578 12.944 1.00 96.44 112 GLN A CA 1
ATOM 854 C C . GLN A 1 112 ? -8.318 7.645 12.429 1.00 96.44 112 GLN A C 1
ATOM 856 O O . GLN A 1 112 ? -9.243 7.717 13.240 1.00 96.44 112 GLN A O 1
ATOM 861 N N . ARG A 1 113 ? -8.528 7.510 11.112 1.00 94.94 113 ARG A N 1
ATOM 862 C CA . ARG A 1 113 ? -9.872 7.495 10.504 1.00 94.94 113 ARG A CA 1
ATOM 863 C C . ARG A 1 113 ? -10.753 6.381 11.066 1.00 94.94 113 ARG A C 1
ATOM 865 O O . ARG A 1 113 ? -11.930 6.598 11.350 1.00 94.94 113 ARG A O 1
ATOM 872 N N . LEU A 1 114 ? -10.199 5.184 11.257 1.00 93.81 114 LEU A N 1
ATOM 873 C CA . LEU A 1 114 ? -10.943 4.056 11.821 1.00 93.81 114 LEU A CA 1
ATOM 874 C C . LEU A 1 114 ? -11.369 4.320 13.271 1.00 93.81 114 LEU A C 1
ATOM 876 O O . LEU A 1 114 ? -12.514 4.040 13.628 1.00 93.81 114 LEU A O 1
ATOM 880 N N . ARG A 1 115 ? -10.499 4.914 14.098 1.00 95.00 115 ARG A N 1
ATOM 881 C CA . ARG A 1 115 ? -10.845 5.302 15.479 1.00 95.00 115 ARG A CA 1
ATOM 882 C C . ARG A 1 115 ? -11.973 6.329 15.518 1.00 95.00 115 ARG A C 1
ATOM 884 O O . ARG A 1 115 ? -12.893 6.175 16.315 1.00 95.00 115 ARG A O 1
ATOM 891 N N . GLU A 1 116 ? -11.933 7.331 14.644 1.00 94.81 116 GLU A N 1
ATOM 892 C CA . GLU A 1 116 ? -12.985 8.349 14.528 1.00 94.81 116 GLU A CA 1
ATOM 893 C C . GLU A 1 116 ? -14.330 7.733 14.104 1.00 94.81 116 GLU A C 1
ATOM 895 O O . GLU A 1 116 ? -15.371 8.048 14.684 1.00 94.81 116 GLU A O 1
ATOM 900 N N . ARG A 1 117 ? -14.318 6.785 13.155 1.00 92.81 117 ARG A N 1
ATOM 901 C CA . ARG A 1 117 ? -15.517 6.031 12.738 1.00 92.81 117 ARG A CA 1
ATOM 902 C C . ARG A 1 117 ? -16.086 5.175 13.869 1.00 92.81 117 ARG A C 1
ATOM 904 O O . ARG A 1 117 ? -17.298 5.123 14.047 1.00 92.81 117 ARG A O 1
ATOM 911 N N . VAL A 1 118 ? -15.235 4.512 14.651 1.00 93.75 118 VAL A N 1
ATOM 912 C CA . VAL A 1 118 ? -15.688 3.732 15.812 1.00 93.75 118 VAL A CA 1
ATOM 913 C C . VAL A 1 118 ? -16.282 4.651 16.881 1.00 93.75 118 VAL A C 1
ATOM 915 O O . VAL A 1 118 ? -17.363 4.360 17.389 1.00 93.75 118 VAL A O 1
ATOM 918 N N . ALA A 1 119 ? -15.621 5.771 17.187 1.00 92.38 119 ALA A N 1
ATOM 919 C CA . ALA A 1 119 ? -16.093 6.745 18.169 1.00 92.38 119 ALA A CA 1
ATOM 920 C C . ALA A 1 119 ? -17.449 7.362 17.787 1.00 92.38 119 ALA A C 1
ATOM 922 O O . ALA A 1 119 ? -18.313 7.543 18.644 1.00 92.38 119 ALA A O 1
ATOM 923 N N . SER A 1 120 ? -17.676 7.652 16.502 1.00 90.31 120 SER A N 1
ATOM 924 C CA . SER A 1 120 ? -18.970 8.173 16.049 1.00 90.31 120 SER A CA 1
ATOM 925 C C . SER A 1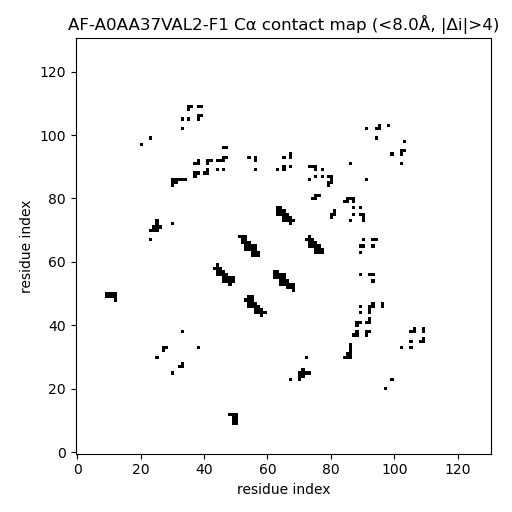 120 ? -20.084 7.130 16.170 1.00 90.31 120 SER A C 1
ATOM 927 O O . SER A 1 120 ? -21.177 7.448 16.640 1.00 90.31 120 SER A O 1
ATOM 929 N N . VAL A 1 121 ? -19.807 5.863 15.846 1.00 89.94 121 VAL A N 1
ATOM 930 C CA . VAL A 1 121 ? -20.774 4.764 16.004 1.00 89.94 121 VAL A CA 1
ATOM 931 C C . VAL A 1 121 ? -21.127 4.526 17.475 1.00 89.94 121 VAL A C 1
ATOM 933 O O . VAL A 1 121 ? -22.295 4.295 17.795 1.00 89.94 121 VAL A O 1
ATOM 936 N N . THR A 1 122 ? -20.156 4.585 18.390 1.00 86.06 122 THR A N 1
ATOM 937 C CA . THR A 1 122 ? -20.414 4.405 19.829 1.00 86.06 122 THR A CA 1
ATOM 938 C C . THR A 1 122 ? -21.157 5.590 20.444 1.00 86.06 122 THR A C 1
ATOM 940 O O . THR A 1 122 ? -22.041 5.375 21.276 1.00 86.06 122 THR A O 1
ATOM 943 N N . ALA A 1 123 ? -20.874 6.819 20.001 1.00 79.94 123 ALA A N 1
ATOM 944 C CA . ALA A 1 123 ? -21.600 8.015 20.427 1.00 79.94 123 ALA A CA 1
ATOM 945 C C . ALA A 1 123 ? -23.083 7.963 20.025 1.00 79.94 123 ALA A C 1
ATOM 947 O O . ALA A 1 123 ? -23.950 8.256 20.845 1.00 79.94 123 ALA A O 1
ATOM 948 N N . VAL A 1 124 ? -23.390 7.513 18.802 1.00 74.50 124 VAL A N 1
ATOM 949 C CA . VAL A 1 124 ? -24.776 7.332 18.327 1.00 74.50 124 VAL A CA 1
ATOM 950 C C . VAL A 1 124 ? -25.517 6.241 19.114 1.00 74.50 124 VAL A C 1
ATOM 952 O O . VAL A 1 124 ? -26.725 6.333 19.314 1.00 74.50 124 VAL A O 1
ATOM 955 N N . ARG A 1 125 ? -24.809 5.204 19.578 1.00 69.50 125 ARG A N 1
ATOM 956 C CA . ARG A 1 125 ? -25.400 4.046 20.273 1.00 69.50 125 ARG A CA 1
ATOM 957 C C . ARG A 1 125 ? -25.615 4.227 21.775 1.00 69.50 125 ARG A C 1
ATOM 959 O O . ARG A 1 125 ? -26.250 3.361 22.366 1.00 69.50 125 ARG A O 1
ATOM 966 N N . SER A 1 126 ? -25.109 5.287 22.407 1.00 58.66 126 SER A N 1
ATOM 967 C CA . SER A 1 126 ? -25.384 5.553 23.827 1.00 58.66 126 SER A CA 1
ATOM 968 C C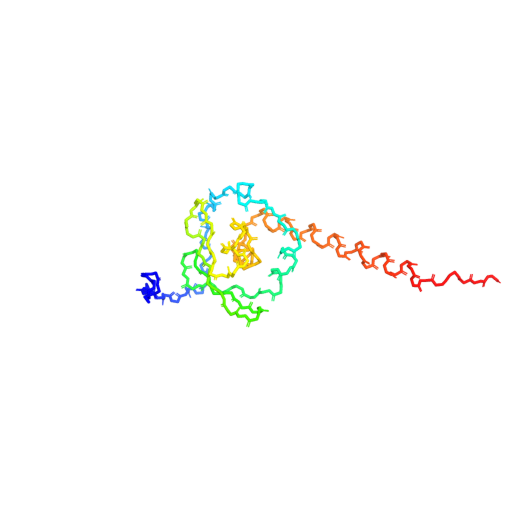 . SER A 1 126 ? -26.744 6.242 23.983 1.00 58.66 126 SER A C 1
ATOM 970 O O . SER A 1 126 ? -26.836 7.441 23.709 1.00 58.66 126 SER A O 1
ATOM 972 N N . PRO A 1 127 ? -27.815 5.554 24.435 1.00 59.41 127 PRO A N 1
ATOM 973 C CA . PRO A 1 127 ? -29.033 6.258 24.796 1.00 59.41 127 PRO A CA 1
ATOM 974 C C . PRO A 1 127 ? -28.724 7.188 25.973 1.00 59.41 127 PRO A C 1
ATOM 976 O O . PRO A 1 127 ? -28.126 6.772 26.970 1.00 59.41 127 PRO A O 1
ATOM 979 N N . LYS A 1 128 ? -29.149 8.453 25.866 1.00 60.78 128 LYS A N 1
ATOM 980 C CA . LYS A 1 128 ? -29.282 9.356 27.016 1.00 60.78 128 LYS A CA 1
ATOM 981 C C . LYS A 1 128 ? -30.088 8.590 28.068 1.00 60.78 128 LYS A C 1
AT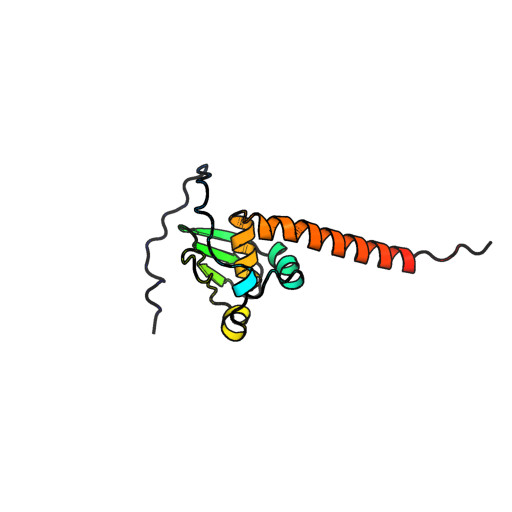OM 983 O O . LYS A 1 128 ? -31.265 8.320 27.842 1.00 60.78 128 LYS A O 1
ATOM 988 N N . ARG A 1 129 ? -29.463 8.188 29.179 1.00 58.75 129 ARG A N 1
ATOM 989 C CA . ARG A 1 129 ? -30.202 7.659 30.331 1.00 58.75 129 ARG A CA 1
ATOM 990 C C . ARG A 1 129 ? -31.157 8.768 30.766 1.00 58.75 129 ARG A C 1
ATOM 992 O O . ARG A 1 129 ? -30.699 9.827 31.190 1.00 58.75 129 ARG A O 1
ATOM 999 N N . ALA A 1 130 ? -32.451 8.558 30.536 1.00 53.25 130 ALA A N 1
ATOM 1000 C CA . ALA A 1 130 ? -33.490 9.433 31.047 1.00 53.25 130 ALA A CA 1
ATOM 1001 C C . ALA A 1 130 ? -33.395 9.427 32.578 1.00 53.25 130 ALA A C 1
ATOM 1003 O O . ALA A 1 130 ? -33.223 8.361 33.176 1.00 53.25 130 ALA A O 1
ATOM 1004 N N . ALA A 1 131 ? -33.385 10.637 33.136 1.00 55.06 131 ALA A N 1
ATOM 1005 C CA . ALA A 1 131 ? -33.378 10.919 34.564 1.00 55.06 131 ALA A CA 1
ATOM 1006 C C . ALA A 1 131 ? -34.673 10.452 35.237 1.00 55.06 131 ALA A C 1
ATOM 1008 O O . ALA A 1 131 ? -35.713 10.427 34.537 1.00 55.06 131 ALA A O 1
#

Sequence (131 aa):
MMNAWMNVPVLPPVPGETRAVPALMFDLAAAGGLDLDRLERALELAAERVGQGRYRVKGGAHEHWVDLWSAAHPRCDCGDHLWREALCKHILAALLREGDPRVVAGVGQVMQRLRERVASVTAVRSPKRAA

Mean predicted aligned error: 10.35 Å

Organism: NCBI:txid2014610

Foldseek 3Di:
DDDPPVPDDQDDDDPPDPDQQPQLLEDCVVQVHDDLVQLVVLVQKDWDDRDRQWTWIDRDPDIKIWHSPDSHATDIPDPVCVPPVHDGSRNLNSCVVSVNVRSVVSVVVSVVVVVVVVVVVVVVPDPPPDD

Radius of gyration: 18.39 Å; Cα contacts (8 Å, |Δi|>4): 161; chains: 1; bounding box: 53×31×61 Å

pLDDT: mean 79.24, std 19.54, range [33.19, 97.31]

Solvent-accessible surface area (backbone atoms only — not comparable to full-atom values): 7894 Å² total; per-residue (Å²): 136,85,68,90,78,79,79,64,88,71,59,80,79,68,88,85,71,85,69,82,70,76,76,73,69,42,58,53,66,83,34,70,39,87,56,58,72,40,44,56,61,11,73,67,36,51,49,43,75,52,47,87,51,23,30,45,31,36,74,62,99,59,75,39,50,30,39,50,65,50,41,77,60,71,4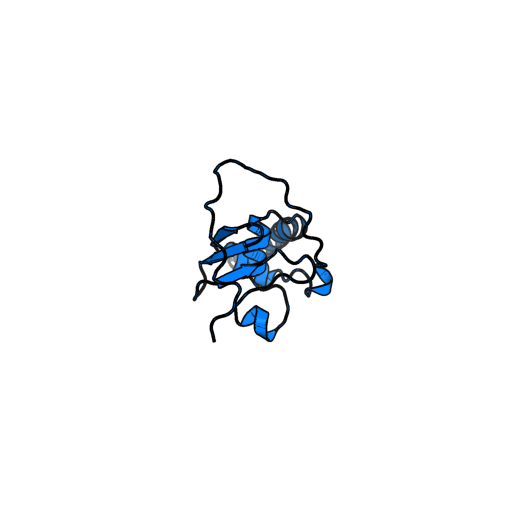3,52,78,43,66,69,26,72,77,63,70,34,74,34,33,63,51,46,20,42,38,50,70,73,56,40,66,71,58,52,54,48,50,56,55,44,53,50,54,52,51,52,55,50,51,52,54,52,60,72,66,55,74,80,80,79,131